Protein AF-A0A851PSG3-F1 (afdb_monomer)

Sequence (156 aa):
GQIELYTHLPVMKQLVEQLQQWEFRVCGVFLVDSQFMVESFKFISGILAALSAMISLEIPQINIMTKMDLLSKKAKKEIEKYLDPDMYSMIEDSTNILKSKMFKKLTKSICGVIDDYGMVRFLPFDRSDEESINIVLQHIDFTIQYGEDLEFKEPK

Mean predicted aligned error: 8.68 Å

Radius of gyration: 18.18 Å; Cα contacts (8 Å, |Δi|>4): 149; chains: 1; bounding box: 36×44×59 Å

Secondary structure (DSSP, 8-state):
-TTHHHHT-THHHHHHHHHHHTT----EEEEEEGGGGGSHHHHHHHHHHHHHHHHHHTS-EEEEEE-GGGS-HHHHHHHHHHHSTTHHHHHHHHHTT---TTTHHHHHHHHHHHHHTTT--EEE--TT-HHHHHHHHHHHHHHTTTTGGGS-PPP-

InterPro domains:
  IPR004130 GPN-loop GTPase [PF03029] (1-146)
  IPR004130 GPN-loop GTPase [PTHR21231] (1-154)
  IPR027417 P-loop containing nucleoside triphosphate hydrolase [G3DSA:3.40.50.300] (1-155)
  IPR027417 P-loop containing nucleoside triphosphate hydrolase [SSF52540] (1-145)

Solvent-accessible surface area (backbone atoms only — not comparable to full-atom values): 9112 Å² total; per-residue (Å²): 110,83,66,49,57,61,74,74,40,66,62,52,38,53,50,51,54,52,41,44,73,70,71,45,84,69,68,47,76,48,78,41,60,39,84,61,39,51,46,71,71,44,32,53,50,50,48,54,51,52,50,52,45,36,67,61,54,74,46,53,65,47,35,34,26,33,59,48,75,78,49,52,74,68,48,48,56,50,38,51,53,65,69,41,94,63,27,66,64,54,50,56,59,58,47,65,67,56,79,50,84,85,48,53,68,57,54,52,52,50,50,52,53,49,57,77,49,66,78,80,58,67,44,74,30,28,95,89,36,70,65,38,50,50,54,53,49,52,51,48,35,61,69,59,53,63,64,65,87,70,56,82,76,79,82,131

Structure (mmCIF, N/CA/C/O backbone):
data_AF-A0A851PSG3-F1
#
_entry.id   AF-A0A851PSG3-F1
#
loop_
_atom_site.group_PDB
_atom_site.id
_atom_site.type_symbol
_atom_site.label_atom_id
_atom_site.label_alt_id
_atom_site.label_comp_id
_atom_site.label_asym_id
_atom_site.label_entity_id
_atom_site.label_seq_id
_atom_site.pdbx_PDB_ins_code
_atom_site.Cartn_x
_atom_site.Cartn_y
_atom_site.Cartn_z
_atom_site.occupancy
_atom_site.B_iso_or_equiv
_atom_site.auth_seq_id
_atom_site.auth_comp_id
_atom_site.auth_asym_id
_atom_site.auth_atom_id
_atom_site.pdbx_PDB_model_num
ATOM 1 N N . GLY A 1 1 ? -16.627 4.289 -9.266 1.00 46.22 1 GLY A N 1
ATOM 2 C CA . GLY A 1 1 ? -15.641 3.190 -9.234 1.00 46.22 1 GLY A CA 1
ATOM 3 C C . GLY A 1 1 ? -15.459 2.673 -7.819 1.00 46.22 1 GLY A C 1
ATOM 4 O O . GLY A 1 1 ? -15.776 3.386 -6.883 1.00 46.22 1 GLY A O 1
ATOM 5 N N . GLN A 1 2 ? -14.977 1.437 -7.646 1.00 57.81 2 GLN A N 1
ATOM 6 C CA . GLN A 1 2 ? -14.912 0.761 -6.334 1.00 57.81 2 GLN A CA 1
ATOM 7 C C . GLN A 1 2 ? -14.216 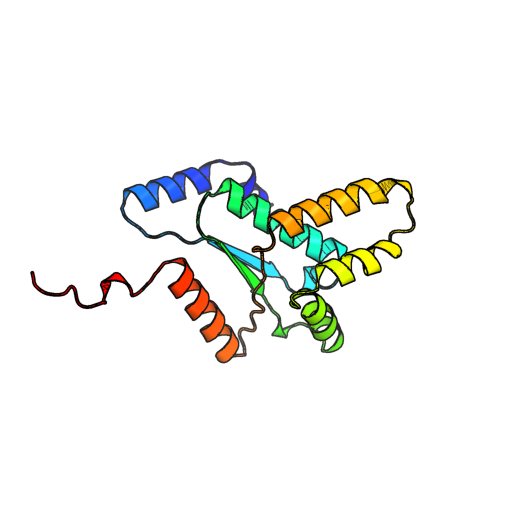1.587 -5.232 1.00 57.81 2 GLN A C 1
ATOM 9 O O . GLN A 1 2 ? -14.629 1.499 -4.088 1.00 57.81 2 GLN A O 1
ATOM 14 N N . ILE A 1 3 ? -13.255 2.454 -5.570 1.00 60.62 3 ILE A N 1
ATOM 15 C CA . ILE A 1 3 ? -12.619 3.412 -4.646 1.00 60.62 3 ILE A CA 1
ATOM 16 C C . ILE A 1 3 ? -13.609 4.390 -3.976 1.00 60.62 3 ILE A C 1
ATOM 18 O O . ILE A 1 3 ? -13.471 4.672 -2.791 1.00 60.62 3 ILE A O 1
ATOM 22 N N . GLU A 1 4 ? -14.643 4.854 -4.684 1.00 56.84 4 GLU A N 1
ATOM 23 C CA . GLU A 1 4 ? -15.598 5.863 -4.181 1.00 56.84 4 GLU A CA 1
ATOM 24 C C . GLU A 1 4 ? -16.445 5.361 -3.001 1.00 56.84 4 GLU A C 1
ATOM 26 O O . GLU A 1 4 ? -16.898 6.161 -2.182 1.00 56.84 4 GLU A O 1
ATOM 31 N N . LEU A 1 5 ? -16.627 4.039 -2.887 1.00 55.19 5 LEU A N 1
ATOM 32 C CA . LEU A 1 5 ? -17.337 3.396 -1.775 1.00 55.19 5 LEU A CA 1
ATOM 33 C C . LEU A 1 5 ? -16.584 3.506 -0.440 1.00 55.19 5 LEU A C 1
ATOM 35 O O . LEU A 1 5 ? -17.225 3.442 0.605 1.00 55.19 5 LEU A O 1
ATOM 39 N N . TYR A 1 6 ? -15.261 3.697 -0.474 1.00 56.91 6 TYR A N 1
ATOM 40 C CA . TYR A 1 6 ? -14.407 3.795 0.716 1.00 56.91 6 TYR A CA 1
ATOM 41 C C . TYR A 1 6 ? -13.910 5.224 0.978 1.00 56.91 6 TYR A C 1
ATOM 43 O O . TYR A 1 6 ? -13.441 5.500 2.075 1.00 56.91 6 TYR A O 1
ATOM 51 N N . THR A 1 7 ? -13.992 6.127 -0.010 1.00 58.47 7 THR A N 1
ATOM 52 C CA . THR A 1 7 ? -13.463 7.499 0.103 1.00 58.47 7 THR A CA 1
ATOM 53 C C . THR A 1 7 ? -14.527 8.577 0.302 1.00 58.47 7 THR A C 1
ATOM 55 O O . THR A 1 7 ? -14.223 9.612 0.887 1.00 58.47 7 THR A O 1
ATOM 58 N N . HIS A 1 8 ? -15.762 8.376 -0.176 1.00 61.88 8 HIS A N 1
ATOM 59 C CA . HIS A 1 8 ? -16.805 9.415 -0.127 1.00 61.88 8 HIS A CA 1
ATOM 60 C C . HIS A 1 8 ? -18.054 9.026 0.661 1.00 61.88 8 HIS A C 1
ATOM 62 O O . HIS A 1 8 ? -18.813 9.907 1.065 1.00 61.88 8 HIS A O 1
ATOM 68 N N . LEU A 1 9 ? -18.279 7.733 0.896 1.00 71.12 9 LEU A N 1
ATOM 69 C CA . LEU A 1 9 ? -19.413 7.255 1.678 1.00 71.12 9 LEU A CA 1
ATOM 70 C C . LEU A 1 9 ? -18.934 6.821 3.070 1.00 71.12 9 LEU A C 1
ATOM 72 O O . LEU A 1 9 ? -18.060 5.961 3.165 1.00 71.12 9 LEU A O 1
ATOM 76 N N . PRO A 1 10 ? -19.532 7.334 4.163 1.00 74.75 10 PRO A N 1
ATOM 77 C CA . PRO A 1 10 ? -19.116 6.992 5.525 1.00 74.75 10 PRO A CA 1
ATOM 78 C C . PRO A 1 10 ? -19.462 5.548 5.921 1.00 74.75 10 PRO A C 1
ATOM 80 O O . PRO A 1 10 ? -19.177 5.139 7.039 1.00 74.75 10 PRO A O 1
ATOM 83 N N . VAL A 1 11 ? -20.061 4.765 5.018 1.00 83.69 11 VAL A N 1
ATOM 84 C CA . VAL A 1 11 ? -20.536 3.396 5.260 1.00 83.69 11 VAL A CA 1
ATOM 85 C C . VAL A 1 11 ? -19.421 2.499 5.790 1.00 83.69 11 VAL A C 1
ATOM 87 O O . VAL A 1 11 ? -19.639 1.739 6.726 1.00 83.69 11 VAL A O 1
ATOM 90 N N . MET A 1 12 ? -18.219 2.599 5.224 1.00 83.31 12 MET A N 1
ATOM 91 C CA . MET A 1 12 ? -17.103 1.742 5.626 1.00 83.31 12 MET A CA 1
ATOM 92 C C . MET A 1 12 ? -16.548 2.141 6.991 1.00 83.31 12 MET A C 1
ATOM 94 O O . MET A 1 12 ? -16.262 1.263 7.797 1.00 83.31 12 MET A O 1
ATOM 98 N N . LYS A 1 13 ? -16.494 3.446 7.290 1.00 85.44 13 LYS 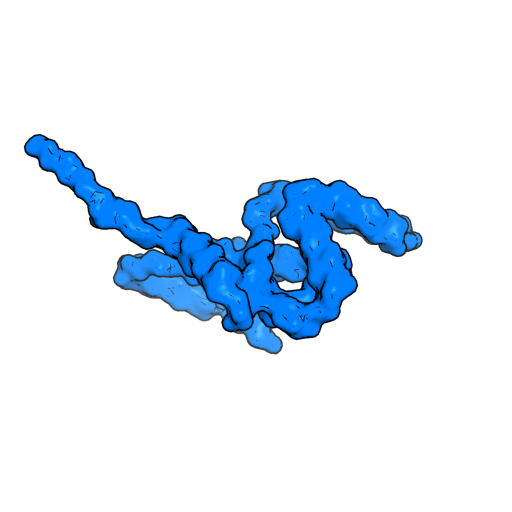A N 1
ATOM 99 C CA . LYS A 1 13 ? -16.152 3.936 8.631 1.00 85.44 13 LYS A CA 1
ATOM 100 C C . LYS A 1 13 ? -17.180 3.461 9.663 1.00 85.44 13 LYS A C 1
ATOM 102 O O . LYS A 1 13 ? -16.803 2.873 10.664 1.00 85.44 13 LYS A O 1
ATOM 107 N N . GLN A 1 14 ? -18.474 3.609 9.372 1.00 88.38 14 GLN A N 1
ATOM 108 C CA . GLN A 1 14 ? -19.555 3.141 10.248 1.00 88.38 14 GLN A CA 1
ATOM 109 C C . GLN A 1 14 ? -19.516 1.626 10.473 1.00 88.38 14 GLN A C 1
ATOM 111 O O . GLN A 1 14 ? -19.740 1.161 11.586 1.00 88.38 14 GLN A O 1
ATOM 116 N N . LEU A 1 15 ? -19.224 0.843 9.431 1.00 88.81 15 LEU A N 1
ATOM 117 C CA . LEU A 1 15 ? -19.070 -0.605 9.550 1.00 88.81 15 LEU A CA 1
ATOM 118 C C . LEU A 1 15 ? -17.897 -0.965 10.468 1.00 88.81 15 LEU A C 1
ATOM 120 O O . LEU A 1 15 ? -18.043 -1.818 11.337 1.00 88.81 15 LEU A O 1
ATOM 124 N N . VAL A 1 16 ? -16.751 -0.309 10.285 1.00 88.75 16 VAL A N 1
ATOM 125 C CA . VAL A 1 16 ? -15.565 -0.502 11.126 1.00 88.75 16 VAL A CA 1
ATOM 126 C C . VAL A 1 16 ? -15.861 -0.130 12.580 1.00 88.75 16 VAL A C 1
ATOM 128 O O . VAL A 1 16 ? -15.567 -0.924 13.469 1.00 88.75 16 VAL A O 1
ATOM 131 N N . GLU A 1 17 ? -16.519 1.005 12.822 1.00 89.94 17 GLU A N 1
ATOM 132 C CA . GLU A 1 17 ? -16.950 1.431 14.160 1.00 89.94 17 GLU A CA 1
ATOM 133 C C . GLU A 1 17 ? -17.896 0.406 14.806 1.00 89.94 17 GLU A C 1
ATOM 135 O O . GLU A 1 17 ? -17.755 0.095 15.986 1.00 89.94 17 GLU A O 1
ATOM 140 N N . GLN A 1 18 ? -18.841 -0.162 14.047 1.00 92.69 18 GLN A N 1
ATOM 141 C CA . GLN A 1 18 ? -19.731 -1.218 14.545 1.00 92.69 18 GLN A CA 1
ATOM 142 C C . GLN A 1 18 ? -18.972 -2.504 14.891 1.00 92.69 18 GLN A C 1
ATOM 144 O O . GLN A 1 18 ? -19.216 -3.094 15.940 1.00 92.69 18 GLN A O 1
ATOM 149 N N . LEU A 1 19 ? -18.021 -2.927 14.054 1.00 91.00 19 LEU A N 1
ATOM 150 C CA . LEU A 1 19 ? -17.182 -4.092 14.347 1.00 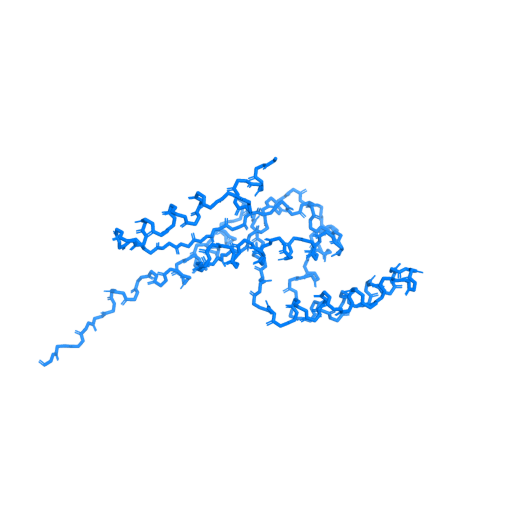91.00 19 LEU A CA 1
ATOM 151 C C . LEU A 1 19 ? -16.337 -3.869 15.609 1.00 91.00 19 LEU A C 1
ATOM 153 O O . LEU A 1 19 ? -16.251 -4.756 16.453 1.00 91.00 19 LEU A O 1
ATOM 157 N N . GLN A 1 20 ? -15.774 -2.674 15.783 1.00 89.31 20 GLN A N 1
ATOM 158 C CA . GLN A 1 20 ? -15.043 -2.313 16.999 1.00 89.31 20 GLN A CA 1
ATOM 159 C C . GLN A 1 20 ? -15.952 -2.292 18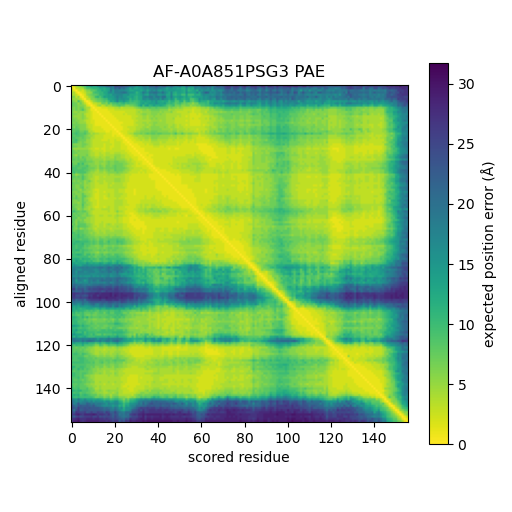.239 1.00 89.31 20 GLN A C 1
ATOM 161 O O . GLN A 1 20 ? -15.532 -2.737 19.304 1.00 89.31 20 GLN A O 1
ATOM 166 N N . GLN A 1 21 ? -17.209 -1.843 18.114 1.00 92.94 21 GLN A N 1
ATOM 167 C CA . GLN A 1 21 ? -18.204 -1.913 19.198 1.00 92.94 21 GLN A CA 1
ATOM 168 C C . GLN A 1 21 ? -18.552 -3.351 19.601 1.00 92.94 21 GLN A C 1
ATOM 170 O O . GLN A 1 21 ? -18.920 -3.589 20.748 1.00 92.94 21 GLN A O 1
ATOM 175 N N . TRP A 1 22 ? -18.430 -4.308 18.681 1.00 93.31 22 TRP A N 1
ATOM 176 C CA . TRP A 1 22 ? -18.575 -5.741 18.959 1.00 93.31 22 TRP A CA 1
ATOM 177 C C . TRP A 1 22 ? -17.265 -6.399 19.419 1.00 93.31 22 TRP A C 1
ATOM 179 O O . TRP A 1 22 ? -17.155 -7.622 19.394 1.00 93.31 22 TRP A O 1
ATOM 189 N N . GLU A 1 23 ? -16.280 -5.595 19.829 1.00 88.19 23 GLU A N 1
ATOM 190 C CA . GLU A 1 23 ? -14.975 -6.027 20.342 1.00 88.19 23 GLU A CA 1
ATOM 191 C C . GLU A 1 23 ? -14.101 -6.771 19.314 1.00 88.19 23 GLU A C 1
ATOM 193 O O . GLU A 1 23 ? -13.163 -7.485 19.676 1.00 88.19 23 GLU A O 1
ATOM 198 N N . PHE A 1 24 ? -14.342 -6.579 18.009 1.00 88.31 24 PHE A N 1
ATOM 199 C CA . PHE A 1 24 ? -13.428 -7.075 16.980 1.00 88.31 24 PHE A CA 1
ATOM 200 C C . PHE A 1 24 ? -12.196 -6.171 16.848 1.00 88.31 24 PHE A C 1
ATOM 202 O O . PHE A 1 24 ? -12.301 -4.950 16.719 1.00 88.31 24 PHE A O 1
ATOM 209 N N . ARG A 1 25 ? -11.012 -6.790 16.771 1.00 84.62 25 ARG A N 1
ATOM 210 C CA . ARG A 1 25 ? -9.788 -6.129 16.297 1.00 84.62 25 ARG A CA 1
ATOM 211 C C . ARG A 1 25 ? -9.828 -6.043 14.774 1.00 84.62 25 ARG A C 1
ATOM 213 O O . ARG A 1 25 ? -9.815 -7.068 14.096 1.00 84.62 25 ARG A O 1
ATOM 220 N N . VAL A 1 26 ? -9.898 -4.827 14.241 1.00 88.06 26 VAL A N 1
ATOM 221 C CA . VAL A 1 26 ? -10.039 -4.577 12.800 1.00 88.06 26 VAL A CA 1
ATOM 222 C C . VAL A 1 26 ? -8.735 -4.025 12.231 1.00 88.06 26 VAL A C 1
ATOM 224 O O . VAL A 1 26 ? -8.171 -3.079 12.774 1.00 88.06 26 VAL A O 1
ATOM 227 N N . CYS A 1 27 ? -8.292 -4.588 11.107 1.00 88.69 27 CYS A N 1
ATOM 228 C CA . CYS A 1 27 ? -7.195 -4.068 10.292 1.00 88.69 27 CYS A CA 1
ATOM 229 C C . CYS A 1 27 ? -7.652 -3.948 8.837 1.00 88.69 27 CYS A C 1
ATOM 231 O O . CYS A 1 27 ? -8.290 -4.851 8.294 1.00 88.69 27 CYS A O 1
ATOM 233 N N . GLY A 1 28 ? -7.311 -2.832 8.199 1.00 89.88 28 GLY A N 1
ATOM 234 C CA . GLY A 1 28 ? -7.522 -2.614 6.775 1.00 89.88 28 GLY A CA 1
ATOM 235 C C . GLY A 1 28 ? -6.400 -3.235 5.948 1.00 89.88 28 GLY A C 1
ATOM 236 O O . GLY A 1 28 ? -5.228 -3.132 6.298 1.00 89.88 28 GLY A O 1
ATOM 237 N N . VAL A 1 29 ? -6.737 -3.849 4.816 1.00 91.12 29 VAL A N 1
ATOM 238 C CA . VAL A 1 29 ? -5.744 -4.308 3.836 1.00 91.12 29 VAL A CA 1
ATOM 239 C C . VAL A 1 29 ? -5.984 -3.571 2.526 1.00 91.12 29 VAL A C 1
ATOM 241 O O . VAL A 1 29 ? -6.991 -3.784 1.850 1.00 91.12 29 VAL A O 1
ATOM 244 N N . PHE A 1 30 ? -5.065 -2.678 2.172 1.00 91.44 30 PHE A N 1
ATOM 245 C CA . PHE A 1 30 ? -5.147 -1.853 0.975 1.00 91.44 30 PHE A CA 1
ATOM 246 C C . PHE A 1 30 ? -4.379 -2.505 -0.173 1.00 91.44 30 PHE A C 1
ATOM 248 O O . PHE A 1 30 ? -3.149 -2.537 -0.178 1.00 91.44 30 PHE A O 1
ATOM 255 N N . LEU A 1 31 ? -5.111 -3.040 -1.149 1.00 92.00 31 LEU A N 1
ATOM 256 C CA . LEU A 1 31 ? -4.541 -3.767 -2.279 1.00 92.00 31 LEU A CA 1
ATOM 257 C C . LEU A 1 31 ? -4.385 -2.858 -3.498 1.00 92.00 31 LEU A C 1
ATOM 259 O O . LEU A 1 31 ? -5.346 -2.236 -3.949 1.00 92.00 31 LEU A O 1
ATOM 263 N N . VAL A 1 32 ? -3.191 -2.851 -4.085 1.00 91.44 32 VAL A N 1
ATOM 264 C CA . VAL A 1 32 ? -2.903 -2.172 -5.355 1.00 91.44 32 VAL A CA 1
ATOM 265 C C . VAL A 1 32 ? -2.288 -3.159 -6.337 1.00 91.44 32 VAL A C 1
ATOM 267 O O . VAL A 1 32 ? -1.533 -4.047 -5.953 1.00 91.44 32 VAL A O 1
ATOM 270 N N . ASP A 1 33 ? -2.618 -3.035 -7.620 1.00 92.56 33 ASP A N 1
ATOM 271 C CA . ASP A 1 33 ? -1.994 -3.828 -8.681 1.00 92.56 33 ASP A CA 1
ATOM 272 C C . ASP A 1 33 ? -0.573 -3.318 -8.964 1.00 92.56 33 ASP A C 1
ATOM 274 O O . ASP A 1 33 ? -0.374 -2.135 -9.255 1.00 92.56 33 ASP A O 1
ATOM 278 N N . SER A 1 34 ? 0.418 -4.206 -8.907 1.00 92.00 34 SER A N 1
ATOM 279 C CA . SER A 1 34 ? 1.823 -3.853 -9.119 1.00 92.00 34 SER A CA 1
ATOM 280 C C . SER A 1 34 ? 2.108 -3.229 -10.489 1.00 92.00 34 SER A C 1
ATOM 282 O O . SER A 1 34 ? 2.969 -2.356 -10.601 1.00 92.00 34 SER A O 1
ATOM 284 N N . GLN A 1 35 ? 1.343 -3.576 -11.531 1.00 91.25 35 GLN A N 1
ATOM 285 C CA . GLN A 1 35 ? 1.508 -2.987 -12.865 1.00 91.25 35 GLN A CA 1
ATOM 286 C C . GLN A 1 35 ? 1.192 -1.489 -12.890 1.00 91.25 35 GLN A C 1
ATOM 288 O O . GLN A 1 35 ? 1.743 -0.750 -13.709 1.00 91.25 35 GLN A O 1
ATOM 293 N N . PHE A 1 36 ? 0.328 -1.021 -11.986 1.00 88.69 36 PHE A N 1
ATOM 294 C CA . PHE A 1 36 ? 0.023 0.398 -11.856 1.00 88.69 36 PHE A CA 1
ATOM 295 C C . PHE A 1 36 ? 1.192 1.175 -11.238 1.00 88.69 36 PHE A C 1
ATOM 297 O O . PHE A 1 36 ? 1.390 2.339 -11.562 1.00 88.69 36 PHE A O 1
ATOM 304 N N . MET A 1 37 ? 2.001 0.527 -10.403 1.00 87.81 37 MET A N 1
ATOM 305 C CA . MET A 1 37 ? 2.987 1.169 -9.531 1.00 87.81 37 MET A CA 1
ATOM 306 C C . MET A 1 37 ? 4.390 1.293 -10.147 1.00 87.81 37 MET A C 1
ATOM 308 O O . MET A 1 37 ? 5.307 1.776 -9.493 1.00 87.81 37 MET A O 1
ATOM 312 N N . VAL A 1 38 ? 4.580 0.884 -11.406 1.00 86.75 38 VAL A N 1
ATOM 313 C CA . VAL A 1 38 ? 5.900 0.881 -12.070 1.00 86.75 38 VAL A CA 1
ATOM 314 C C . VAL A 1 38 ? 6.442 2.302 -12.294 1.00 86.75 38 VAL A C 1
ATOM 316 O O . VAL A 1 38 ? 7.644 2.547 -12.193 1.00 86.75 38 VAL A O 1
ATOM 319 N N . GLU A 1 39 ? 5.565 3.255 -12.604 1.00 83.94 39 GLU A N 1
ATOM 320 C CA . GLU A 1 39 ? 5.946 4.642 -12.886 1.00 83.94 39 GLU A CA 1
ATOM 321 C C . GLU A 1 39 ? 5.892 5.499 -11.617 1.00 83.94 39 GLU A C 1
ATOM 323 O O . GLU A 1 39 ? 4.912 5.448 -10.876 1.00 83.94 39 GLU A O 1
ATOM 328 N N . SER A 1 40 ? 6.892 6.359 -11.396 1.00 79.56 40 SER A N 1
ATOM 329 C CA . SER A 1 40 ? 7.071 7.060 -10.113 1.00 79.56 40 SER A CA 1
ATOM 330 C C . SER A 1 40 ? 5.874 7.930 -9.720 1.00 79.56 40 SER A C 1
ATOM 332 O O . SER A 1 40 ? 5.487 7.974 -8.559 1.00 79.56 40 SER A O 1
ATOM 334 N N . PHE A 1 41 ? 5.220 8.591 -10.679 1.00 79.88 41 PHE A N 1
ATOM 335 C CA . PHE A 1 41 ? 4.034 9.411 -10.397 1.00 79.88 41 PHE A CA 1
ATOM 336 C C . PHE A 1 41 ? 2.795 8.573 -10.048 1.00 79.88 41 PHE A C 1
ATOM 338 O O . PHE A 1 41 ? 1.956 9.008 -9.254 1.00 79.88 41 PHE A O 1
ATOM 345 N N . LYS A 1 42 ? 2.674 7.368 -10.619 1.00 86.00 42 LYS A N 1
ATOM 346 C CA . LYS A 1 42 ? 1.605 6.428 -10.265 1.00 86.00 42 LYS A CA 1
ATOM 347 C C . LYS A 1 42 ? 1.868 5.814 -8.900 1.00 86.00 42 LYS A C 1
ATOM 349 O O . LYS A 1 42 ? 0.937 5.703 -8.113 1.00 86.00 42 LYS A O 1
ATOM 354 N N . PHE A 1 43 ? 3.132 5.518 -8.602 1.00 85.56 43 PHE A N 1
ATOM 355 C CA . PHE A 1 43 ? 3.565 5.077 -7.285 1.00 85.56 43 PHE A CA 1
ATOM 356 C C . PHE A 1 43 ? 3.214 6.110 -6.199 1.00 85.56 43 PHE A C 1
ATOM 358 O O . PHE A 1 43 ? 2.514 5.785 -5.242 1.00 85.56 43 PHE A O 1
ATOM 365 N N . ILE A 1 44 ? 3.578 7.382 -6.406 1.00 82.94 44 ILE A N 1
ATOM 366 C CA . ILE A 1 44 ? 3.199 8.502 -5.524 1.00 82.94 44 ILE A CA 1
ATOM 367 C C . ILE A 1 44 ? 1.677 8.596 -5.363 1.00 82.94 44 ILE A C 1
ATOM 369 O O . ILE A 1 44 ? 1.175 8.732 -4.250 1.00 82.94 44 ILE A O 1
ATOM 373 N N . SER A 1 45 ? 0.928 8.492 -6.465 1.00 85.38 45 SER A N 1
ATOM 374 C CA . SER A 1 45 ? -0.540 8.514 -6.414 1.00 85.38 45 SER A CA 1
ATOM 375 C C . SER A 1 45 ? -1.102 7.344 -5.602 1.00 85.38 45 SER A C 1
ATOM 377 O O . SER A 1 45 ? -2.069 7.522 -4.866 1.00 85.38 45 SER A O 1
ATOM 379 N N . GLY A 1 46 ? -0.485 6.163 -5.700 1.00 88.00 46 GLY A N 1
ATOM 380 C CA . GLY A 1 46 ? -0.830 4.989 -4.905 1.00 88.00 46 GLY A CA 1
ATOM 381 C C . GLY A 1 46 ? -0.599 5.203 -3.410 1.00 88.00 46 GLY A C 1
ATOM 382 O O . GLY A 1 46 ? -1.474 4.860 -2.619 1.00 88.00 46 GLY A O 1
ATOM 383 N N . ILE A 1 47 ? 0.518 5.831 -3.021 1.00 86.44 47 ILE A N 1
ATOM 384 C CA . ILE A 1 47 ? 0.771 6.184 -1.615 1.00 86.44 47 ILE A CA 1
ATOM 385 C C . ILE A 1 47 ? -0.265 7.182 -1.102 1.00 86.44 47 ILE A C 1
ATOM 387 O O . ILE A 1 47 ? -0.838 6.971 -0.039 1.00 86.44 47 ILE A O 1
ATOM 391 N N . LEU A 1 48 ? -0.555 8.241 -1.861 1.00 86.25 48 LEU A N 1
ATOM 392 C CA . LEU A 1 48 ? -1.554 9.235 -1.458 1.00 86.25 48 LEU A CA 1
ATOM 393 C C . LEU A 1 48 ? -2.952 8.618 -1.311 1.00 86.25 48 LEU A C 1
ATOM 395 O O . LEU A 1 48 ? -3.683 8.967 -0.385 1.00 86.25 48 LEU A O 1
ATOM 399 N N . ALA A 1 49 ? -3.318 7.680 -2.188 1.00 88.00 49 ALA A N 1
ATOM 400 C CA . ALA A 1 49 ? -4.579 6.952 -2.088 1.00 88.00 49 ALA A CA 1
ATOM 401 C C . ALA A 1 49 ? -4.625 6.048 -0.845 1.00 88.00 49 ALA A C 1
ATOM 403 O O . ALA A 1 49 ? -5.616 6.063 -0.115 1.00 88.00 49 ALA A O 1
ATOM 404 N N . ALA A 1 50 ? -3.546 5.308 -0.577 1.00 88.75 50 ALA A N 1
ATOM 405 C CA . ALA A 1 50 ? -3.422 4.469 0.611 1.00 88.75 50 ALA A CA 1
ATOM 406 C C . ALA A 1 50 ? -3.500 5.299 1.900 1.00 88.75 50 ALA A C 1
ATOM 408 O O . ALA A 1 50 ? -4.232 4.942 2.823 1.00 88.75 50 ALA A O 1
ATOM 409 N N . LEU A 1 51 ? -2.804 6.437 1.931 1.00 87.00 51 LEU A N 1
ATOM 410 C CA . LEU A 1 51 ? -2.820 7.374 3.046 1.00 87.00 51 LEU A CA 1
ATOM 411 C C . LEU A 1 51 ? -4.219 7.959 3.271 1.00 87.00 51 LEU A C 1
ATOM 413 O O . LEU A 1 51 ? -4.697 8.013 4.400 1.00 87.00 51 LEU A O 1
ATOM 417 N N . SER A 1 52 ? -4.908 8.351 2.197 1.00 86.88 52 SER A N 1
ATOM 418 C CA . SER A 1 52 ? -6.286 8.840 2.286 1.00 86.88 52 SER A CA 1
ATOM 419 C C . SER A 1 52 ? -7.231 7.790 2.873 1.00 86.88 52 SER A C 1
ATOM 421 O O . SER A 1 52 ? -8.111 8.150 3.652 1.00 86.88 52 SER A O 1
ATOM 423 N N . ALA A 1 53 ? -7.069 6.512 2.514 1.00 86.31 53 ALA A N 1
ATOM 424 C CA . ALA A 1 53 ? -7.877 5.427 3.068 1.00 86.31 53 ALA A CA 1
ATOM 425 C C . ALA A 1 53 ? -7.589 5.213 4.562 1.00 86.31 53 ALA A C 1
ATOM 427 O O . ALA A 1 53 ? -8.525 5.111 5.352 1.00 86.31 53 ALA A O 1
ATOM 428 N N . MET A 1 54 ? -6.312 5.250 4.951 1.00 85.88 54 MET A N 1
ATOM 429 C CA . MET A 1 54 ? -5.881 5.106 6.343 1.00 85.88 54 MET A CA 1
ATOM 430 C C . MET A 1 54 ? -6.470 6.214 7.227 1.00 85.88 54 MET A C 1
ATOM 432 O O . MET A 1 54 ? -7.044 5.930 8.276 1.00 85.88 54 MET A O 1
ATOM 436 N N . ILE A 1 55 ? -6.404 7.469 6.769 1.00 85.06 55 ILE A N 1
ATOM 437 C CA . ILE A 1 55 ? -6.990 8.618 7.476 1.00 85.06 55 ILE A CA 1
ATOM 438 C C . ILE A 1 55 ? -8.518 8.511 7.527 1.00 85.06 55 ILE A C 1
ATOM 440 O O . ILE A 1 55 ? -9.119 8.839 8.542 1.00 85.06 55 ILE A O 1
ATOM 444 N N . SER A 1 56 ? -9.162 8.060 6.448 1.00 85.25 56 SER A N 1
ATOM 445 C CA . SER A 1 56 ? -10.625 7.988 6.392 1.00 85.25 56 SER A CA 1
ATOM 446 C C . SER A 1 56 ? -11.213 6.887 7.277 1.00 85.25 56 SER A C 1
ATOM 448 O O . SER A 1 56 ? -12.338 7.043 7.753 1.00 85.25 56 SER A O 1
ATOM 450 N N . LEU A 1 57 ? -10.512 5.761 7.430 1.00 85.12 57 LEU A N 1
ATOM 451 C CA . LEU A 1 57 ? -10.998 4.603 8.184 1.00 85.12 57 LEU A CA 1
ATOM 452 C C . LEU A 1 57 ? -10.541 4.604 9.647 1.00 85.12 57 LEU A C 1
ATOM 454 O O . LEU A 1 57 ? -11.158 3.911 10.445 1.00 85.12 57 LEU A O 1
ATOM 458 N N . GLU A 1 58 ? -9.505 5.375 9.997 1.00 86.56 58 GLU A N 1
ATOM 459 C CA . GLU A 1 58 ? -8.981 5.513 11.369 1.00 86.56 58 GLU A CA 1
ATOM 460 C C . GLU A 1 58 ? -8.623 4.166 12.028 1.00 86.56 58 GLU A C 1
ATOM 462 O O . GLU A 1 58 ? -8.766 3.979 13.236 1.00 86.56 58 GLU A O 1
ATOM 467 N N . ILE A 1 59 ? -8.127 3.219 11.227 1.00 86.50 59 ILE A N 1
ATOM 468 C CA . ILE A 1 59 ? -7.685 1.896 11.683 1.00 86.50 59 ILE A CA 1
ATOM 469 C C . ILE A 1 59 ? -6.262 1.587 11.228 1.00 86.50 59 ILE A C 1
ATOM 471 O O . ILE A 1 59 ? -5.798 2.152 10.232 1.00 86.50 59 ILE A O 1
ATOM 475 N N . PRO A 1 60 ? -5.584 0.641 11.902 1.00 87.69 60 PRO A N 1
ATOM 476 C CA . PRO A 1 60 ? -4.361 0.057 11.380 1.00 87.69 60 PRO A CA 1
ATOM 477 C C . PRO A 1 60 ? -4.591 -0.481 9.963 1.00 87.69 60 PRO A C 1
ATOM 479 O O . PRO A 1 60 ? -5.585 -1.165 9.703 1.00 87.69 60 PRO A O 1
ATOM 482 N N . GLN A 1 61 ? -3.692 -0.149 9.038 1.00 89.38 61 GLN A N 1
ATOM 483 C CA . GLN A 1 61 ? -3.803 -0.529 7.633 1.00 89.38 61 GLN A CA 1
ATOM 484 C C . GLN A 1 61 ? -2.465 -1.039 7.103 1.00 89.38 61 GLN A C 1
ATOM 486 O O . GLN A 1 61 ? -1.430 -0.402 7.290 1.00 89.38 61 GLN A O 1
ATOM 491 N N . ILE A 1 62 ? -2.511 -2.145 6.364 1.00 91.50 62 ILE A N 1
ATOM 492 C CA . ILE A 1 62 ? -1.372 -2.697 5.628 1.00 91.50 62 ILE A CA 1
ATOM 493 C C . ILE A 1 62 ? -1.592 -2.445 4.146 1.00 91.50 62 ILE A C 1
ATOM 495 O O . ILE A 1 62 ? -2.668 -2.728 3.619 1.00 91.50 62 ILE A O 1
ATOM 499 N N . ASN A 1 63 ? -0.569 -1.948 3.454 1.00 91.56 63 ASN A N 1
ATOM 500 C CA . ASN A 1 63 ? -0.639 -1.725 2.014 1.00 91.56 63 ASN A CA 1
ATOM 501 C C . ASN A 1 63 ? 0.111 -2.836 1.293 1.00 91.56 63 ASN A C 1
ATOM 503 O O . ASN A 1 63 ? 1.262 -3.126 1.611 1.00 91.56 63 ASN A O 1
ATOM 507 N N . ILE A 1 64 ? -0.534 -3.454 0.311 1.00 93.06 64 ILE A N 1
ATOM 508 C CA . ILE A 1 64 ? 0.001 -4.603 -0.409 1.00 93.06 64 ILE A CA 1
ATOM 509 C C . ILE A 1 64 ? -0.028 -4.320 -1.901 1.00 93.06 64 ILE A C 1
ATOM 511 O O . ILE A 1 64 ? -1.045 -3.926 -2.475 1.00 93.06 64 ILE A O 1
ATOM 515 N N . MET A 1 65 ? 1.106 -4.573 -2.537 1.00 93.00 65 MET A N 1
ATOM 516 C CA . MET A 1 65 ? 1.251 -4.543 -3.975 1.00 93.00 65 MET A CA 1
ATOM 517 C C . MET A 1 65 ? 1.092 -5.958 -4.531 1.00 93.00 65 MET A C 1
ATOM 519 O O . MET A 1 65 ? 1.965 -6.806 -4.400 1.00 93.00 65 MET A O 1
ATOM 523 N N . THR A 1 66 ? -0.058 -6.216 -5.135 1.00 93.81 66 THR A N 1
ATOM 524 C CA . THR A 1 66 ? -0.471 -7.533 -5.622 1.00 93.81 66 THR A CA 1
ATOM 525 C C . THR A 1 66 ? 0.046 -7.835 -7.026 1.00 93.81 66 THR A C 1
ATOM 527 O O . THR A 1 66 ? 0.406 -6.937 -7.792 1.00 93.81 66 THR A O 1
ATOM 530 N N . LYS A 1 67 ? -0.007 -9.120 -7.394 1.00 93.00 67 LYS A N 1
ATOM 531 C CA . LYS A 1 67 ? 0.316 -9.628 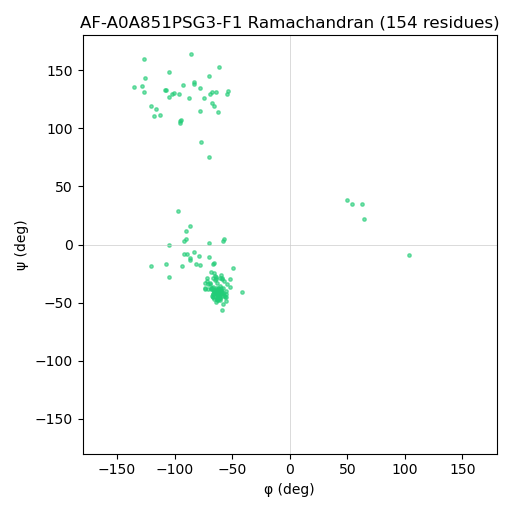-8.735 1.00 93.00 67 LYS A CA 1
ATOM 532 C C . LYS A 1 67 ? 1.768 -9.390 -9.147 1.00 93.00 67 LYS A C 1
ATOM 534 O O . LYS A 1 67 ? 2.049 -9.119 -10.316 1.00 93.00 67 LYS A O 1
ATOM 539 N N . MET A 1 68 ? 2.695 -9.455 -8.192 1.00 92.38 68 MET A N 1
ATOM 540 C CA . MET A 1 68 ? 4.119 -9.304 -8.489 1.00 92.38 68 MET A CA 1
ATOM 541 C C . MET A 1 68 ? 4.612 -10.379 -9.476 1.00 92.38 68 MET A C 1
ATOM 543 O O . MET A 1 68 ? 5.527 -10.109 -10.251 1.00 92.38 68 MET A O 1
ATOM 547 N N . ASP A 1 69 ? 3.970 -11.550 -9.540 1.00 91.06 69 ASP A N 1
ATOM 548 C CA . ASP A 1 69 ? 4.226 -12.614 -10.523 1.00 91.06 69 ASP A CA 1
ATOM 549 C C . ASP A 1 69 ? 4.086 -12.150 -11.977 1.00 91.06 69 ASP A C 1
ATOM 551 O O . ASP A 1 69 ? 4.806 -12.628 -12.854 1.00 91.06 69 ASP A O 1
AT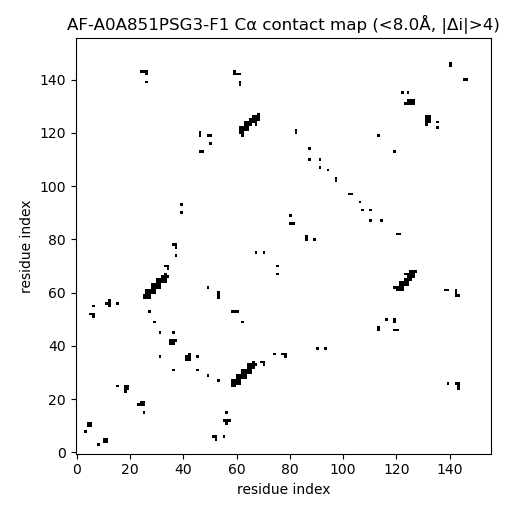OM 555 N N . LEU A 1 70 ? 3.197 -11.190 -12.246 1.00 93.31 70 LEU A N 1
ATOM 556 C CA . LEU A 1 70 ? 2.896 -10.731 -13.604 1.00 93.31 70 LEU A CA 1
ATOM 557 C C . LEU A 1 70 ? 3.891 -9.693 -14.137 1.00 93.31 70 LEU A C 1
ATOM 559 O O . LEU A 1 70 ? 3.802 -9.287 -15.300 1.00 93.31 70 LEU A O 1
ATOM 563 N N . LEU A 1 71 ? 4.825 -9.226 -13.309 1.00 91.62 71 LEU A N 1
ATOM 564 C CA . LEU A 1 71 ? 5.794 -8.218 -13.711 1.00 91.62 71 LEU A CA 1
ATOM 565 C C . LEU A 1 71 ? 6.994 -8.820 -14.435 1.00 91.62 71 LEU A C 1
ATOM 567 O O . LEU A 1 71 ? 7.609 -9.796 -14.004 1.00 91.62 71 LEU A O 1
ATOM 571 N N . SER A 1 72 ? 7.415 -8.142 -15.504 1.00 93.38 72 SER A N 1
ATOM 572 C CA . SER A 1 72 ? 8.713 -8.409 -16.125 1.00 93.38 72 SER A CA 1
ATOM 573 C C . SER A 1 72 ? 9.859 -8.149 -15.139 1.00 93.38 72 SER A C 1
ATOM 575 O O . SER A 1 72 ? 9.761 -7.273 -14.280 1.00 93.38 72 SER A O 1
ATOM 577 N N . LYS A 1 73 ? 11.000 -8.830 -15.316 1.00 90.31 73 LYS A N 1
ATOM 578 C CA . LYS A 1 73 ? 12.209 -8.609 -14.491 1.00 90.31 73 LYS A CA 1
ATOM 579 C C . LYS A 1 73 ? 12.629 -7.135 -14.430 1.00 90.31 73 LYS A C 1
ATOM 581 O O . LYS A 1 73 ? 13.069 -6.660 -13.390 1.00 90.31 73 LYS A O 1
ATOM 586 N N . LYS A 1 74 ? 12.467 -6.404 -15.539 1.00 90.12 74 LYS A N 1
ATOM 587 C CA . LYS A 1 74 ? 12.750 -4.965 -15.598 1.00 90.12 74 LYS A CA 1
ATOM 588 C C . LYS A 1 74 ? 11.793 -4.173 -14.704 1.00 90.12 74 LYS A C 1
ATOM 590 O O . LYS A 1 74 ? 12.250 -3.331 -13.950 1.00 90.12 74 LYS A O 1
ATOM 595 N N . ALA A 1 75 ? 10.492 -4.457 -14.777 1.00 88.62 75 ALA A N 1
ATOM 596 C CA . ALA A 1 75 ? 9.488 -3.776 -13.962 1.00 88.62 75 ALA A CA 1
ATOM 597 C C . ALA A 1 75 ? 9.640 -4.093 -12.466 1.00 88.62 75 ALA A C 1
ATOM 599 O O . ALA A 1 75 ? 9.555 -3.174 -11.660 1.00 88.62 75 ALA A O 1
ATOM 600 N N . LYS A 1 76 ? 9.954 -5.347 -12.102 1.00 88.94 76 LYS A N 1
ATOM 601 C CA . LYS A 1 76 ? 10.285 -5.717 -10.713 1.00 88.94 76 LYS A CA 1
ATOM 602 C C . LYS A 1 76 ? 11.430 -4.861 -10.168 1.00 88.94 76 LYS A C 1
ATOM 604 O O . LYS A 1 76 ? 11.272 -4.237 -9.129 1.00 88.94 76 LYS A O 1
ATOM 609 N N . LYS A 1 77 ? 12.517 -4.728 -10.936 1.00 87.00 77 LYS A N 1
ATOM 610 C CA . LYS A 1 77 ? 13.669 -3.897 -10.558 1.00 87.00 77 LYS A CA 1
ATOM 611 C C . LYS A 1 77 ? 13.334 -2.408 -10.426 1.00 87.00 77 LYS A C 1
ATOM 613 O O . LYS A 1 77 ? 13.944 -1.721 -9.619 1.00 87.00 77 LYS A O 1
ATOM 618 N N . GLU A 1 78 ? 12.408 -1.883 -11.228 1.00 85.12 78 GLU A N 1
ATOM 619 C CA . GLU A 1 78 ? 11.944 -0.498 -11.058 1.00 85.12 78 GLU A CA 1
ATOM 620 C C . GLU A 1 78 ? 11.134 -0.326 -9.770 1.00 85.12 78 GLU A C 1
ATOM 622 O O . GLU A 1 78 ? 11.305 0.681 -9.094 1.00 85.12 78 GLU A O 1
ATOM 627 N N . ILE A 1 79 ? 10.308 -1.310 -9.402 1.00 85.31 79 ILE A N 1
ATOM 628 C CA . ILE A 1 79 ? 9.520 -1.271 -8.164 1.00 85.31 79 ILE A CA 1
ATOM 629 C C . ILE A 1 79 ? 10.393 -1.445 -6.922 1.00 85.31 79 ILE A C 1
ATOM 631 O O . ILE A 1 79 ? 10.161 -0.759 -5.933 1.00 85.31 79 ILE A O 1
ATOM 635 N N . GLU A 1 80 ? 11.412 -2.305 -6.975 1.00 83.56 80 GLU A N 1
ATOM 636 C CA . GLU A 1 80 ? 12.369 -2.502 -5.875 1.00 83.56 80 GLU A CA 1
ATOM 637 C C . GLU A 1 80 ? 13.015 -1.183 -5.427 1.00 83.56 80 GLU A C 1
ATOM 639 O O . GLU A 1 80 ? 13.197 -0.972 -4.234 1.00 83.56 80 GLU A O 1
ATOM 644 N N . LYS A 1 81 ? 13.250 -0.244 -6.353 1.00 81.75 81 LYS A N 1
ATOM 645 C CA . LYS A 1 81 ? 13.752 1.103 -6.028 1.00 81.75 81 LYS A CA 1
ATOM 646 C C . LYS A 1 81 ? 12.820 1.902 -5.120 1.00 81.75 81 LYS A C 1
ATOM 648 O O . LYS A 1 81 ? 13.279 2.782 -4.403 1.00 81.75 81 LYS A O 1
ATOM 653 N N . TYR A 1 82 ? 11.514 1.648 -5.184 1.00 77.75 82 TYR A N 1
ATOM 654 C CA . TYR A 1 82 ? 10.536 2.314 -4.327 1.00 77.75 82 TYR A CA 1
ATOM 655 C C . TYR A 1 82 ? 10.342 1.607 -2.982 1.00 77.75 82 TYR A C 1
ATOM 657 O O . TYR A 1 82 ? 9.690 2.146 -2.095 1.00 77.75 82 TYR A O 1
ATOM 665 N N . LEU A 1 83 ? 10.868 0.391 -2.827 1.00 75.88 83 LEU A N 1
ATOM 666 C CA . LEU A 1 83 ? 10.838 -0.336 -1.558 1.00 75.88 83 LEU A CA 1
ATOM 667 C C . LEU A 1 83 ? 12.028 0.034 -0.658 1.00 75.88 83 LEU A C 1
ATOM 669 O O . LEU A 1 83 ? 12.017 -0.293 0.529 1.00 75.88 83 LEU A O 1
ATOM 673 N N . ASP A 1 84 ? 13.034 0.714 -1.212 1.00 73.00 84 ASP A N 1
ATOM 674 C CA . ASP A 1 84 ? 14.227 1.141 -0.489 1.00 73.00 84 ASP A CA 1
ATOM 675 C C . ASP A 1 84 ? 13.920 2.273 0.517 1.00 73.00 84 ASP A C 1
ATOM 677 O O . ASP A 1 84 ? 13.105 3.155 0.229 1.00 73.00 84 ASP A O 1
ATOM 681 N N . PRO A 1 85 ? 14.594 2.321 1.685 1.00 61.59 85 PRO A N 1
ATOM 682 C CA . PRO A 1 85 ? 14.398 3.376 2.684 1.00 61.59 85 PRO A CA 1
ATOM 683 C C . PRO A 1 85 ? 14.672 4.789 2.148 1.00 61.59 85 PRO A C 1
ATOM 685 O O . PRO A 1 85 ? 14.044 5.746 2.597 1.00 61.59 85 PRO A O 1
ATOM 688 N N . ASP A 1 86 ? 15.569 4.905 1.163 1.00 65.94 86 ASP A N 1
ATOM 689 C CA . ASP A 1 86 ? 15.983 6.167 0.537 1.00 65.94 86 ASP A CA 1
ATOM 690 C C . ASP A 1 86 ? 15.125 6.561 -0.680 1.00 65.94 86 ASP A C 1
ATOM 692 O O . ASP A 1 86 ? 15.474 7.493 -1.414 1.00 65.94 86 ASP A O 1
ATOM 696 N N . MET A 1 87 ? 13.987 5.888 -0.895 1.00 68.50 87 MET A N 1
ATOM 697 C CA . MET A 1 87 ? 13.042 6.122 -1.996 1.00 68.50 87 MET A CA 1
ATOM 698 C C . MET A 1 87 ? 12.792 7.611 -2.289 1.00 68.50 87 MET A C 1
ATOM 700 O O . MET A 1 87 ? 12.704 8.018 -3.449 1.00 68.50 87 MET A O 1
ATOM 704 N N . TYR A 1 88 ? 12.675 8.436 -1.252 1.00 65.31 88 TYR A N 1
ATOM 705 C CA . TYR A 1 88 ? 12.339 9.857 -1.352 1.00 65.31 88 TYR A CA 1
ATOM 706 C C . TYR A 1 88 ? 13.368 10.673 -2.131 1.00 65.31 88 TYR A C 1
ATOM 708 O O . TYR A 1 88 ? 13.000 11.493 -2.977 1.00 65.31 88 TYR A O 1
ATOM 716 N N . SER A 1 89 ? 14.653 10.371 -1.932 1.00 64.00 89 SER A N 1
ATOM 717 C CA . SER A 1 89 ? 15.746 10.986 -2.688 1.00 64.00 89 SER A CA 1
ATOM 718 C C . SER A 1 89 ? 15.662 10.634 -4.181 1.00 64.00 89 SER A C 1
ATOM 720 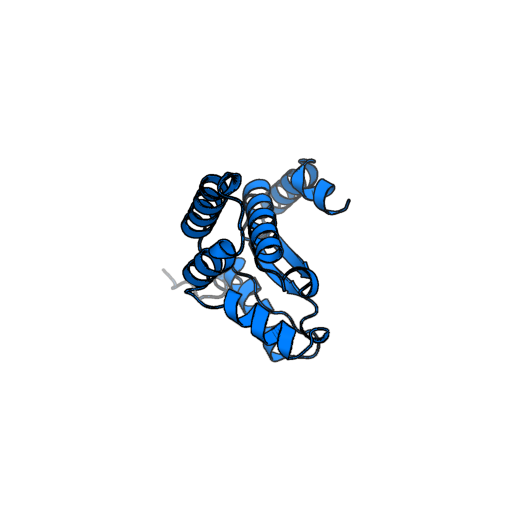O O . SER A 1 89 ? 15.819 11.492 -5.050 1.00 64.00 89 SER A O 1
ATOM 722 N N . MET A 1 90 ? 15.291 9.388 -4.491 1.00 63.03 90 MET A N 1
ATOM 723 C CA . MET A 1 90 ? 15.155 8.892 -5.862 1.00 63.03 90 MET A CA 1
ATOM 724 C C . MET A 1 90 ? 13.911 9.440 -6.567 1.00 63.03 90 MET A C 1
ATOM 726 O O . MET A 1 90 ? 13.928 9.659 -7.784 1.00 63.03 90 MET A O 1
ATOM 730 N N . ILE A 1 91 ? 12.827 9.675 -5.825 1.00 64.50 91 ILE A N 1
ATOM 731 C CA . ILE A 1 91 ? 11.628 10.334 -6.343 1.00 64.50 91 ILE A CA 1
ATOM 732 C C . ILE A 1 91 ? 11.935 11.796 -6.664 1.00 64.50 91 ILE A C 1
ATOM 734 O O . ILE A 1 91 ? 11.559 12.250 -7.744 1.00 64.50 91 ILE A O 1
ATOM 738 N N . GLU A 1 92 ? 12.646 12.524 -5.798 1.00 63.38 92 GLU A N 1
ATOM 739 C CA . GLU A 1 92 ? 13.021 13.915 -6.075 1.00 63.38 92 GLU A CA 1
ATOM 740 C C . GLU A 1 92 ? 13.876 14.010 -7.356 1.00 63.38 92 GLU A C 1
ATOM 742 O O . GLU A 1 92 ? 13.574 14.813 -8.246 1.00 63.38 92 GLU A O 1
ATOM 747 N N . ASP A 1 93 ? 14.827 13.092 -7.545 1.00 61.47 93 ASP A N 1
ATOM 748 C CA . ASP A 1 93 ? 15.632 13.001 -8.769 1.00 61.47 93 ASP A CA 1
ATOM 749 C C . ASP A 1 93 ? 14.817 12.618 -10.011 1.00 61.47 93 ASP A C 1
ATOM 751 O O . ASP A 1 93 ? 14.970 13.220 -11.079 1.00 61.47 93 ASP A O 1
ATOM 755 N N . SER A 1 94 ? 13.878 11.681 -9.879 1.00 57.38 94 SER A N 1
ATOM 756 C CA . SER A 1 94 ? 12.958 11.302 -10.959 1.00 57.38 94 SER A CA 1
ATOM 757 C C . SER A 1 94 ? 11.995 12.443 -11.304 1.00 57.38 94 SER A C 1
ATOM 759 O O . SER A 1 94 ? 11.599 12.611 -12.457 1.00 57.38 94 SER A O 1
ATOM 761 N N . THR A 1 95 ? 11.662 13.302 -10.339 1.00 56.09 95 THR A N 1
ATOM 762 C CA . THR A 1 95 ? 10.851 14.506 -10.563 1.00 56.09 95 THR A CA 1
ATOM 763 C C . THR A 1 95 ? 11.639 15.666 -11.172 1.00 56.09 95 THR A C 1
ATOM 765 O O . THR A 1 95 ? 11.029 16.593 -11.697 1.00 56.09 95 THR A O 1
ATOM 768 N N . ASN A 1 96 ? 12.971 15.605 -11.270 1.00 53.31 96 ASN A N 1
ATOM 769 C CA . ASN A 1 96 ? 13.698 16.514 -12.167 1.00 53.31 96 ASN A CA 1
ATOM 770 C C . ASN A 1 96 ? 13.358 16.253 -13.654 1.00 53.31 96 ASN A C 1
ATOM 772 O O . ASN A 1 96 ? 13.564 17.125 -14.502 1.00 53.31 96 ASN A O 1
ATOM 776 N N . ILE A 1 97 ? 12.754 15.099 -13.978 1.00 50.78 97 ILE A N 1
ATOM 777 C CA . ILE A 1 97 ? 12.189 14.780 -15.302 1.00 50.78 97 ILE A CA 1
ATOM 778 C C . ILE A 1 97 ? 10.822 15.468 -15.516 1.00 50.78 97 ILE A C 1
ATOM 780 O O . ILE A 1 97 ? 10.405 15.663 -16.663 1.00 50.78 97 ILE A O 1
ATOM 784 N N . LEU A 1 98 ? 10.149 15.933 -14.450 1.00 51.72 98 LEU A N 1
ATOM 785 C CA . LEU A 1 98 ? 8.977 16.821 -14.507 1.00 51.72 98 LEU A CA 1
ATOM 786 C C . LEU A 1 98 ? 9.436 18.217 -14.975 1.00 51.72 98 LEU A C 1
ATOM 788 O O . LEU A 1 98 ? 9.539 19.182 -14.225 1.00 51.72 98 LEU A O 1
ATOM 792 N N . LYS A 1 99 ? 9.705 18.329 -16.279 1.00 51.69 99 LYS A N 1
ATOM 793 C CA . LYS A 1 99 ? 10.202 19.512 -17.007 1.00 51.69 99 LYS A CA 1
ATOM 794 C C . LYS A 1 99 ? 9.326 20.774 -16.909 1.00 51.69 99 LYS A C 1
ATOM 796 O O . LYS A 1 99 ? 9.653 21.790 -17.518 1.00 51.69 99 LYS A O 1
ATOM 801 N N . SER A 1 100 ? 8.232 20.760 -16.152 1.00 56.53 100 SER A N 1
ATOM 802 C CA . SER A 1 100 ? 7.408 21.944 -15.935 1.00 56.53 100 SER A CA 1
ATOM 803 C C . SER A 1 100 ? 7.819 22.642 -14.643 1.00 56.53 100 SER A C 1
ATOM 805 O O . SER A 1 100 ? 7.451 22.221 -13.545 1.00 56.53 100 SER A O 1
ATOM 807 N N . LYS A 1 101 ? 8.507 23.784 -14.771 1.00 60.25 101 LYS A N 1
ATOM 808 C CA . LYS A 1 101 ? 8.741 24.722 -13.656 1.00 60.25 101 LYS A CA 1
ATOM 809 C C . LYS A 1 101 ? 7.453 25.069 -12.886 1.00 60.25 101 LYS A C 1
ATOM 811 O O . LYS A 1 101 ? 7.552 25.491 -11.739 1.00 60.25 101 LYS A O 1
ATOM 816 N N . MET A 1 102 ? 6.268 24.880 -13.483 1.00 65.75 102 MET A N 1
ATOM 817 C CA . MET A 1 102 ? 4.988 25.212 -12.855 1.00 65.75 102 MET A CA 1
ATOM 818 C C . MET A 1 102 ? 4.616 24.307 -11.675 1.00 65.75 102 MET A C 1
ATOM 820 O O . MET A 1 102 ? 4.008 24.797 -10.731 1.00 65.75 102 MET A O 1
ATOM 824 N N . PHE A 1 103 ? 4.988 23.021 -11.680 1.00 68.19 103 PHE A N 1
ATOM 825 C CA . PHE A 1 103 ? 4.526 22.069 -10.653 1.00 68.19 103 PHE A CA 1
ATOM 826 C C . PHE A 1 103 ? 5.582 21.700 -9.610 1.00 68.19 103 PHE A C 1
ATOM 828 O O . PHE A 1 103 ? 5.277 20.984 -8.662 1.00 68.19 103 PHE A O 1
ATOM 835 N N . LYS A 1 104 ? 6.800 22.249 -9.709 1.00 73.38 104 LYS A N 1
ATOM 836 C CA . LYS A 1 104 ? 7.909 21.928 -8.794 1.00 73.38 104 LYS A CA 1
ATOM 837 C C . LYS A 1 104 ? 7.556 22.149 -7.317 1.00 73.38 104 LYS A C 1
ATOM 839 O O . LYS A 1 104 ? 7.913 21.340 -6.468 1.00 73.38 104 LYS A O 1
ATOM 844 N N . LYS A 1 105 ? 6.834 23.233 -7.009 1.00 79.88 105 LYS A N 1
ATOM 845 C CA . LYS A 1 105 ? 6.399 23.539 -5.636 1.00 79.88 105 LYS A CA 1
ATOM 846 C C . LYS A 1 105 ? 5.392 22.510 -5.115 1.00 79.88 105 LYS A C 1
ATOM 848 O O . LYS A 1 105 ? 5.520 22.082 -3.977 1.00 79.88 105 LYS A O 1
ATOM 853 N N . LEU A 1 106 ? 4.436 22.103 -5.953 1.00 80.19 106 LEU A N 1
ATOM 854 C CA . LEU A 1 106 ? 3.433 21.100 -5.598 1.00 80.19 106 LEU A CA 1
ATOM 855 C C . LEU A 1 106 ? 4.088 19.743 -5.341 1.00 80.19 106 LEU A C 1
ATOM 857 O O . LEU A 1 106 ? 3.851 19.152 -4.296 1.00 80.19 106 LEU A O 1
ATOM 861 N N . THR A 1 107 ? 4.946 19.286 -6.255 1.00 76.62 107 THR A N 1
ATOM 862 C CA . THR A 1 107 ? 5.658 18.013 -6.102 1.00 76.62 107 THR A CA 1
ATOM 863 C C . THR A 1 107 ? 6.477 17.989 -4.817 1.00 76.62 107 THR A C 1
ATOM 865 O O . THR A 1 107 ? 6.388 17.025 -4.071 1.00 76.62 107 THR A O 1
ATOM 868 N N . LYS A 1 108 ? 7.190 19.078 -4.495 1.00 78.56 108 LYS A N 1
ATOM 869 C CA . LYS A 1 108 ? 7.947 19.178 -3.241 1.00 78.56 108 LYS A CA 1
ATOM 870 C C . LYS A 1 108 ? 7.051 19.094 -2.002 1.00 78.56 108 LYS A C 1
ATOM 872 O O . LYS A 1 108 ? 7.411 18.426 -1.042 1.00 78.56 108 LYS A O 1
ATOM 877 N N . SER A 1 109 ? 5.894 19.757 -2.015 1.00 82.94 109 SER A N 1
ATOM 878 C CA . SER A 1 109 ? 4.926 19.657 -0.916 1.00 82.94 109 SER A CA 1
ATOM 879 C C . SER A 1 109 ? 4.348 18.249 -0.780 1.00 82.94 109 SER A C 1
ATOM 881 O O . SER A 1 109 ? 4.190 17.783 0.339 1.00 82.94 109 SER A O 1
ATOM 883 N N . ILE A 1 110 ? 4.069 17.565 -1.894 1.00 79.81 110 ILE A N 1
ATOM 884 C CA . ILE A 1 110 ? 3.615 16.170 -1.880 1.00 79.81 110 ILE A CA 1
ATOM 885 C C . ILE A 1 110 ? 4.696 15.267 -1.287 1.00 79.81 110 ILE A C 1
ATOM 887 O O . ILE A 1 110 ? 4.378 14.490 -0.398 1.00 79.81 110 ILE A O 1
ATOM 891 N N . CYS A 1 111 ? 5.955 15.394 -1.720 1.00 76.50 111 CYS A N 1
ATOM 892 C CA . CYS A 1 111 ? 7.054 14.622 -1.137 1.00 76.50 111 CYS A CA 1
ATOM 893 C C . CYS A 1 111 ? 7.164 14.865 0.372 1.00 76.50 111 CYS A C 1
ATOM 895 O O . CYS A 1 111 ? 7.210 13.896 1.112 1.00 76.50 111 CYS A O 1
ATOM 897 N N . GLY A 1 112 ? 7.073 16.122 0.825 1.00 78.81 112 GLY A N 1
ATOM 898 C CA . GLY A 1 112 ? 7.081 16.444 2.255 1.00 78.81 112 GLY A CA 1
ATOM 899 C C . GLY A 1 112 ? 5.940 15.786 3.040 1.00 78.81 112 GLY A C 1
ATOM 900 O O . GLY A 1 112 ? 6.175 15.261 4.116 1.00 78.81 112 GLY A O 1
ATOM 901 N N . VAL A 1 113 ? 4.721 15.732 2.485 1.00 80.00 113 VAL A N 1
ATOM 902 C CA . VAL A 1 113 ? 3.616 14.988 3.119 1.00 80.00 113 VAL A CA 1
ATOM 903 C C . VAL A 1 113 ? 3.940 13.498 3.187 1.00 80.00 113 VAL A C 1
ATOM 905 O O . VAL A 1 113 ? 3.697 12.867 4.204 1.00 80.00 113 VAL A O 1
ATOM 908 N N . ILE A 1 114 ? 4.482 12.907 2.127 1.00 76.25 114 ILE A N 1
ATOM 909 C CA . ILE A 1 114 ? 4.796 11.476 2.154 1.00 76.25 114 ILE A CA 1
ATOM 910 C C . ILE A 1 114 ? 5.936 11.187 3.148 1.00 76.25 114 ILE A C 1
ATOM 912 O O . ILE A 1 114 ? 5.841 10.199 3.867 1.00 76.25 114 ILE A O 1
ATOM 916 N N . ASP A 1 115 ? 6.938 12.066 3.252 1.00 76.12 115 ASP A N 1
ATOM 917 C CA . ASP A 1 115 ? 8.007 11.994 4.260 1.00 76.12 115 ASP A CA 1
ATOM 918 C C . ASP A 1 115 ? 7.443 12.066 5.689 1.00 76.12 115 ASP A C 1
ATOM 920 O O . ASP A 1 115 ? 7.771 11.225 6.529 1.00 76.12 115 ASP A O 1
ATOM 924 N N . ASP A 1 116 ? 6.548 13.026 5.957 1.00 77.31 116 ASP A N 1
ATOM 925 C CA . ASP A 1 116 ? 5.885 13.193 7.259 1.00 77.31 116 ASP A CA 1
ATOM 926 C C . ASP A 1 116 ? 5.067 11.945 7.640 1.00 77.31 116 ASP A C 1
AT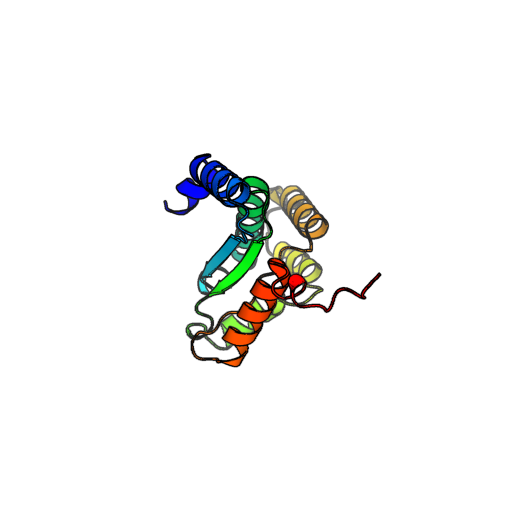OM 928 O O . ASP A 1 116 ? 5.025 11.540 8.803 1.00 77.31 116 ASP A O 1
ATOM 932 N N . TYR A 1 117 ? 4.449 11.300 6.646 1.00 72.00 117 TYR A N 1
ATOM 933 C CA . TYR A 1 117 ? 3.726 10.036 6.785 1.00 72.00 117 TYR A CA 1
ATOM 934 C C . TYR A 1 117 ? 4.584 8.824 6.387 1.00 72.00 117 TYR A C 1
ATOM 936 O O . TYR A 1 117 ? 4.031 7.799 5.979 1.00 72.00 117 TYR A O 1
ATOM 944 N N . GLY A 1 118 ? 5.916 8.902 6.544 1.00 61.41 118 GLY A N 1
ATOM 945 C CA . GLY A 1 118 ? 6.925 7.943 6.056 1.00 61.41 118 GLY A CA 1
ATOM 946 C C . GLY A 1 118 ? 6.785 6.475 6.504 1.00 61.41 118 GLY A C 1
ATOM 947 O O . GLY A 1 118 ? 7.623 5.630 6.180 1.00 61.41 118 GLY A O 1
ATOM 948 N N . MET A 1 119 ? 5.710 6.156 7.221 1.00 60.91 119 MET A N 1
ATOM 949 C CA . MET A 1 119 ? 5.229 4.824 7.573 1.00 60.91 119 MET A CA 1
ATOM 950 C C . MET A 1 119 ? 4.412 4.125 6.474 1.00 60.91 119 MET A C 1
ATOM 952 O O . MET A 1 119 ? 4.237 2.909 6.552 1.00 60.91 119 MET A O 1
ATOM 956 N N . VAL A 1 120 ? 3.901 4.829 5.455 1.00 74.00 120 VAL A N 1
ATOM 957 C CA . VAL A 1 120 ? 3.057 4.198 4.420 1.00 74.00 120 VAL A CA 1
ATOM 958 C C . VAL A 1 120 ? 3.922 3.420 3.425 1.00 74.00 120 VAL A C 1
ATOM 960 O O . VAL A 1 120 ? 4.346 3.934 2.393 1.00 74.00 120 VAL A O 1
ATOM 963 N N . ARG A 1 121 ? 4.186 2.149 3.742 1.00 80.81 121 ARG A N 1
ATOM 964 C CA . ARG A 1 121 ? 4.943 1.215 2.896 1.00 80.81 121 ARG A CA 1
ATOM 965 C C . ARG A 1 121 ? 4.026 0.205 2.226 1.00 80.81 121 ARG A C 1
ATOM 967 O O . ARG A 1 121 ? 3.005 -0.182 2.794 1.00 80.81 121 ARG A O 1
ATOM 974 N N . PHE A 1 122 ? 4.414 -0.220 1.026 1.00 88.69 122 PHE A N 1
ATOM 975 C CA . PHE A 1 122 ? 3.773 -1.313 0.304 1.00 88.69 122 PHE A CA 1
ATOM 976 C C . PHE A 1 122 ? 4.587 -2.594 0.455 1.00 88.69 122 PHE A C 1
ATOM 978 O O . PHE A 1 122 ? 5.785 -2.602 0.191 1.00 88.69 122 PHE A O 1
ATOM 985 N N . LEU A 1 123 ? 3.922 -3.685 0.821 1.00 90.88 123 LEU A N 1
ATOM 986 C CA . LEU A 1 123 ? 4.503 -5.021 0.819 1.00 90.88 123 LEU A CA 1
ATOM 987 C C . LEU A 1 123 ? 4.316 -5.659 -0.560 1.00 90.88 123 LEU A C 1
ATOM 989 O O . LEU A 1 123 ? 3.180 -5.721 -1.042 1.00 90.88 123 LEU A O 1
ATOM 993 N N . PRO A 1 124 ? 5.382 -6.135 -1.220 1.00 91.44 124 PRO A N 1
ATOM 994 C CA . PRO A 1 124 ? 5.238 -6.883 -2.460 1.00 91.44 124 PRO A CA 1
ATOM 995 C C . PRO A 1 124 ? 4.608 -8.254 -2.179 1.00 91.44 124 PRO A C 1
ATOM 997 O O . PRO A 1 124 ? 5.078 -8.997 -1.320 1.00 91.44 124 PRO A O 1
ATOM 1000 N N . PHE A 1 125 ? 3.557 -8.594 -2.927 1.00 93.88 125 PHE A N 1
ATOM 1001 C CA . PHE A 1 125 ? 2.855 -9.869 -2.816 1.00 93.88 125 PHE A CA 1
ATOM 1002 C C . PHE A 1 125 ? 2.873 -10.657 -4.128 1.00 93.88 125 PHE A C 1
ATOM 1004 O O . PHE A 1 125 ? 2.321 -10.224 -5.151 1.00 93.88 125 PHE A O 1
ATOM 1011 N N . ASP A 1 126 ? 3.472 -11.843 -4.069 1.00 92.31 126 ASP A N 1
ATOM 1012 C CA . ASP A 1 126 ? 3.453 -12.851 -5.123 1.00 92.31 126 ASP A CA 1
ATOM 1013 C C . ASP A 1 126 ? 2.723 -14.101 -4.614 1.00 92.31 126 ASP A C 1
ATOM 1015 O O . ASP A 1 126 ? 3.163 -14.772 -3.689 1.00 92.31 126 ASP A O 1
ATOM 1019 N N . ARG A 1 127 ? 1.590 -14.433 -5.241 1.00 89.50 127 ARG A N 1
ATOM 1020 C CA . ARG A 1 127 ? 0.772 -15.599 -4.861 1.00 89.50 127 ARG A CA 1
ATOM 1021 C C . ARG A 1 127 ? 1.456 -16.945 -5.119 1.00 89.50 127 ARG A C 1
ATOM 1023 O O . ARG A 1 127 ? 0.951 -17.968 -4.674 1.00 89.50 127 ARG A O 1
ATOM 1030 N N . SER A 1 128 ? 2.502 -16.954 -5.942 1.00 90.31 128 SER A N 1
ATOM 1031 C CA . SER A 1 128 ? 3.249 -18.160 -6.305 1.00 90.31 128 SER A CA 1
ATOM 1032 C C . SER A 1 128 ? 4.394 -18.426 -5.329 1.00 90.31 128 SER A C 1
ATOM 1034 O O . SER A 1 128 ? 5.037 -19.468 -5.429 1.00 90.31 128 SER A O 1
ATOM 1036 N N . ASP A 1 129 ? 4.656 -17.482 -4.425 1.00 91.50 129 ASP A N 1
ATOM 1037 C CA . ASP A 1 129 ? 5.732 -17.518 -3.450 1.00 91.50 129 ASP A CA 1
ATOM 1038 C C . ASP A 1 129 ? 5.157 -17.638 -2.030 1.00 91.50 129 ASP A C 1
ATOM 1040 O O . ASP A 1 129 ? 4.518 -16.721 -1.506 1.00 91.50 129 ASP A O 1
ATOM 1044 N N . GLU A 1 130 ? 5.382 -18.789 -1.399 1.00 91.88 130 GLU A N 1
ATOM 1045 C CA . GLU A 1 130 ? 4.937 -19.041 -0.026 1.00 91.88 130 GLU A CA 1
ATOM 1046 C C . GLU A 1 130 ? 5.621 -18.116 0.987 1.00 91.88 130 GLU A C 1
ATOM 1048 O O . GLU A 1 130 ? 5.016 -17.765 2.001 1.00 91.88 130 GLU A O 1
ATOM 1053 N N . GLU A 1 131 ? 6.851 -17.672 0.716 1.00 91.88 131 GLU A N 1
ATOM 1054 C CA . GLU A 1 131 ? 7.562 -16.744 1.595 1.00 91.88 131 GLU A CA 1
ATOM 1055 C C . GLU A 1 131 ? 6.861 -15.381 1.615 1.00 91.88 131 GLU A C 1
ATOM 1057 O O . GLU A 1 131 ? 6.569 -14.842 2.684 1.00 91.88 131 GLU A O 1
ATOM 1062 N N . SER A 1 132 ? 6.481 -14.873 0.439 1.00 90.38 132 SER A N 1
ATOM 1063 C CA . SER A 1 132 ? 5.702 -13.640 0.297 1.00 90.38 132 SER A CA 1
ATOM 1064 C C . SER A 1 132 ? 4.362 -13.696 1.044 1.00 90.38 132 SER A C 1
ATOM 1066 O O . SER A 1 132 ? 3.994 -12.734 1.724 1.00 90.38 132 SER A O 1
ATOM 1068 N N . ILE A 1 133 ? 3.651 -14.829 0.980 1.00 91.31 133 ILE A N 1
ATOM 1069 C CA . ILE A 1 133 ? 2.405 -15.037 1.737 1.00 91.31 133 ILE A CA 1
ATOM 1070 C C . ILE A 1 133 ? 2.669 -14.979 3.246 1.00 91.31 133 ILE A C 1
ATOM 1072 O O . ILE A 1 133 ? 1.951 -14.283 3.967 1.00 91.31 133 ILE A O 1
ATOM 1076 N N . ASN A 1 134 ? 3.710 -15.664 3.721 1.00 91.81 134 ASN A N 1
ATOM 1077 C CA . ASN A 1 134 ? 4.061 -15.686 5.139 1.00 91.81 134 ASN A CA 1
ATOM 1078 C C . ASN A 1 134 ? 4.443 -14.298 5.667 1.00 91.81 134 ASN A C 1
ATOM 1080 O O . ASN A 1 134 ? 4.001 -13.926 6.751 1.00 91.81 134 ASN A O 1
ATOM 1084 N N . ILE A 1 135 ? 5.196 -13.503 4.902 1.00 91.31 135 ILE A N 1
ATOM 1085 C CA . ILE A 1 135 ? 5.560 -12.128 5.282 1.00 91.31 135 ILE A CA 1
ATOM 1086 C C . ILE A 1 135 ? 4.307 -11.261 5.459 1.00 91.31 135 ILE A C 1
ATOM 1088 O O . ILE A 1 135 ? 4.189 -10.527 6.443 1.00 91.31 135 ILE A O 1
ATOM 1092 N N . VAL A 1 136 ? 3.352 -11.356 4.526 1.00 91.75 136 VAL A N 1
ATOM 1093 C CA . VAL A 1 136 ? 2.087 -10.615 4.615 1.00 91.75 136 VAL A CA 1
ATOM 1094 C C . VAL A 1 136 ? 1.288 -11.041 5.846 1.00 91.75 136 VAL A C 1
ATOM 1096 O O . VAL A 1 136 ? 0.808 -10.173 6.572 1.00 91.75 136 VAL A O 1
ATOM 1099 N N . LEU A 1 137 ? 1.172 -12.346 6.110 1.00 90.12 137 LEU A N 1
ATOM 1100 C CA . LEU A 1 137 ? 0.475 -12.858 7.295 1.00 90.12 137 LEU A CA 1
ATOM 1101 C C . LEU A 1 137 ? 1.128 -12.369 8.590 1.00 90.12 137 LEU A C 1
ATOM 1103 O O . LEU A 1 137 ? 0.433 -11.841 9.449 1.00 90.12 137 LEU A O 1
ATOM 1107 N N . GLN A 1 138 ? 2.457 -12.431 8.690 1.00 90.12 138 GLN A N 1
ATOM 1108 C CA . GLN A 1 138 ? 3.192 -11.915 9.847 1.00 90.12 138 GLN A CA 1
ATOM 1109 C C . GLN A 1 138 ? 2.940 -10.420 10.081 1.00 90.12 138 GLN A C 1
ATOM 1111 O O . GLN A 1 138 ? 2.786 -9.990 11.221 1.00 90.12 138 GLN A O 1
ATOM 1116 N N . HIS A 1 139 ? 2.887 -9.613 9.017 1.00 90.06 139 HIS A N 1
ATOM 1117 C CA . HIS A 1 139 ? 2.568 -8.188 9.140 1.00 90.06 139 HIS A CA 1
ATOM 1118 C C . HIS A 1 139 ? 1.116 -7.949 9.555 1.00 90.06 139 HIS A C 1
ATOM 1120 O O . HIS A 1 139 ? 0.866 -7.032 10.339 1.00 90.06 139 HIS A O 1
ATOM 1126 N N . ILE A 1 140 ? 0.172 -8.760 9.063 1.00 88.62 140 ILE A N 1
ATOM 1127 C CA . ILE A 1 140 ? -1.224 -8.740 9.517 1.00 88.62 140 ILE A CA 1
ATOM 1128 C C . ILE A 1 140 ? -1.273 -9.031 11.008 1.00 88.62 140 ILE A C 1
ATOM 1130 O O . ILE A 1 140 ? -1.739 -8.171 11.751 1.00 88.62 140 ILE A O 1
ATOM 1134 N N . ASP A 1 141 ? -0.716 -10.160 11.443 1.00 88.19 141 ASP A N 1
ATOM 1135 C CA . ASP A 1 141 ? -0.710 -10.587 12.842 1.00 88.19 141 ASP A CA 1
ATOM 1136 C C . ASP A 1 141 ? -0.096 -9.525 13.759 1.00 88.19 141 ASP A C 1
ATOM 1138 O O . ASP A 1 141 ? -0.694 -9.173 14.776 1.00 88.19 141 ASP A O 1
ATOM 1142 N N . PHE A 1 142 ? 1.036 -8.936 13.363 1.00 86.62 142 PHE A N 1
ATOM 1143 C CA . PHE A 1 142 ? 1.664 -7.837 14.099 1.00 86.62 142 PHE A CA 1
ATOM 1144 C C . PHE A 1 142 ? 0.754 -6.606 14.197 1.00 86.62 142 PHE A C 1
ATOM 1146 O O . PHE A 1 142 ? 0.619 -6.005 15.260 1.00 86.62 142 PHE A O 1
ATOM 1153 N N . THR A 1 143 ? 0.087 -6.244 13.102 1.00 85.81 143 THR A N 1
ATOM 1154 C CA . THR A 1 143 ? -0.769 -5.053 13.037 1.00 85.81 143 THR A CA 1
ATOM 1155 C C . THR A 1 143 ? -2.034 -5.196 13.886 1.00 85.81 143 THR A C 1
ATOM 1157 O O . THR A 1 143 ? -2.493 -4.215 14.468 1.00 85.81 143 THR A O 1
ATOM 1160 N N . ILE A 1 144 ? -2.594 -6.406 13.987 1.00 83.94 144 ILE A N 1
ATOM 1161 C CA . ILE A 1 144 ? -3.739 -6.696 14.867 1.00 83.94 144 ILE A CA 1
ATOM 1162 C C . ILE A 1 144 ? -3.326 -7.148 16.275 1.00 83.94 144 ILE A C 1
ATOM 1164 O O . ILE A 1 144 ? -4.205 -7.515 17.055 1.00 83.94 144 ILE A O 1
ATOM 1168 N N . GLN A 1 145 ? -2.024 -7.143 16.598 1.00 78.12 145 GLN A N 1
ATOM 1169 C CA . GLN A 1 145 ? -1.473 -7.652 17.864 1.00 78.12 145 GLN A CA 1
ATOM 1170 C C . GLN A 1 145 ? -1.980 -9.064 18.197 1.00 78.12 145 GLN A C 1
ATOM 1172 O O . GLN A 1 145 ? -2.316 -9.398 19.337 1.00 78.12 145 GLN A O 1
ATOM 1177 N N . TYR A 1 146 ? -2.102 -9.908 17.174 1.00 69.81 146 TYR A N 1
ATOM 1178 C CA . TYR A 1 146 ? -2.561 -11.273 17.354 1.00 69.81 146 TYR A CA 1
ATOM 1179 C C . TYR A 1 146 ? -1.518 -12.069 18.141 1.00 69.81 146 TYR A C 1
ATOM 1181 O O . TYR A 1 146 ? -0.371 -12.192 17.724 1.00 69.81 146 TYR A O 1
ATOM 1189 N N . GLY A 1 147 ? -1.930 -12.622 19.283 1.00 60.41 147 GLY A N 1
ATOM 1190 C CA . GLY A 1 147 ? -1.088 -13.478 20.120 1.00 60.41 147 GLY A CA 1
ATOM 1191 C C . GLY A 1 147 ? -0.519 -12.828 21.384 1.00 60.41 147 GLY A C 1
ATOM 1192 O O . GLY A 1 147 ? -0.051 -13.569 22.241 1.00 60.41 147 GLY A O 1
ATOM 1193 N N . GLU A 1 148 ? -0.635 -11.510 21.584 1.00 58.50 148 GLU A N 1
ATOM 1194 C CA . GLU A 1 148 ? -0.244 -10.876 22.864 1.00 58.50 148 GLU A CA 1
ATOM 1195 C C . GLU A 1 148 ? -1.139 -11.339 24.033 1.00 58.50 148 GLU A C 1
ATOM 1197 O O . GLU A 1 148 ? -0.674 -11.514 25.155 1.00 58.50 148 GLU A O 1
ATOM 1202 N N . ASP A 1 149 ? -2.407 -11.672 23.769 1.00 57.09 149 ASP A N 1
ATOM 1203 C CA . ASP A 1 149 ? -3.325 -12.241 24.773 1.00 57.09 149 ASP A CA 1
ATOM 1204 C C . ASP A 1 149 ? -2.968 -13.683 25.197 1.00 57.09 149 ASP A C 1
ATOM 1206 O O . ASP A 1 149 ? -3.557 -14.215 26.142 1.00 57.09 149 ASP A O 1
ATOM 1210 N N . LEU A 1 150 ? -2.039 -14.335 24.485 1.00 54.47 150 LEU A N 1
ATOM 1211 C CA . LEU A 1 150 ? -1.531 -15.673 24.803 1.00 54.47 150 LEU A CA 1
ATOM 1212 C C . LEU A 1 150 ? -0.284 -15.625 25.703 1.00 54.47 150 LEU A C 1
ATOM 1214 O O . LEU A 1 150 ? 0.145 -16.679 26.180 1.00 54.47 150 LEU A O 1
ATOM 1218 N N . GLU A 1 151 ? 0.290 -14.442 25.965 1.00 52.62 151 GLU A N 1
ATOM 1219 C CA . GLU A 1 151 ? 1.369 -14.303 26.942 1.00 52.62 151 GLU A CA 1
ATOM 1220 C C . GLU A 1 151 ? 0.851 -14.577 28.361 1.00 52.62 151 GLU A C 1
ATOM 1222 O O . GLU A 1 151 ? -0.188 -14.082 28.809 1.00 52.62 151 GLU A O 1
ATOM 1227 N N . PHE A 1 152 ? 1.583 -15.430 29.078 1.00 54.34 152 PHE A N 1
ATOM 1228 C CA . PHE A 1 152 ? 1.222 -15.893 30.412 1.00 54.34 152 PHE A CA 1
ATOM 1229 C C . PHE A 1 152 ? 1.173 -14.697 31.377 1.00 54.34 152 PHE A C 1
ATOM 1231 O O . PHE A 1 152 ? 2.202 -14.094 31.678 1.00 54.34 152 PHE A O 1
ATOM 1238 N N . LYS A 1 153 ? -0.011 -14.353 31.896 1.00 57.78 153 LYS A N 1
ATOM 1239 C CA . LYS A 1 153 ? -0.127 -13.356 32.971 1.00 57.78 153 LYS A CA 1
ATOM 1240 C C . LYS A 1 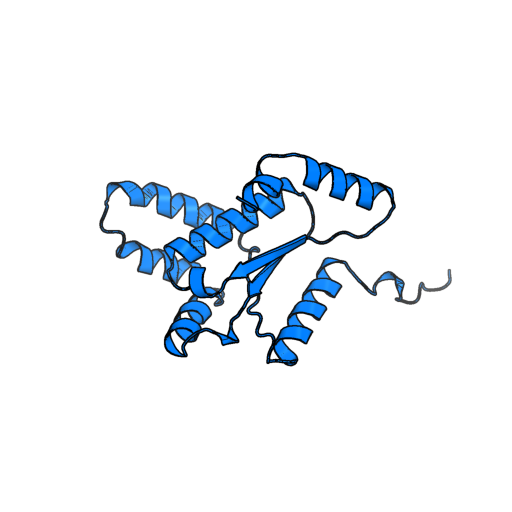153 ? 0.533 -13.922 34.227 1.00 57.78 153 LYS A C 1
ATOM 1242 O O . LYS A 1 153 ? 0.098 -14.966 34.717 1.00 57.78 153 LYS A O 1
ATOM 1247 N N . GLU A 1 154 ? 1.565 -13.252 34.743 1.00 51.56 154 GLU A N 1
ATOM 1248 C CA . GLU A 1 154 ? 2.170 -13.640 36.019 1.00 51.56 154 GLU A CA 1
ATOM 1249 C C . GLU A 1 154 ? 1.083 -13.688 37.111 1.00 51.56 154 GLU A C 1
ATOM 1251 O O . GLU A 1 154 ? 0.287 -12.746 37.236 1.00 51.56 154 GLU A O 1
ATOM 1256 N N . PRO A 1 155 ? 0.991 -14.787 37.881 1.00 66.44 155 PRO A N 1
ATOM 1257 C CA . PRO A 1 155 ? 0.068 -14.855 39.001 1.00 66.44 155 PRO A CA 1
ATOM 1258 C C . PRO A 1 155 ? 0.468 -13.807 40.048 1.00 66.44 155 PRO A C 1
ATOM 1260 O O . PRO A 1 155 ? 1.640 -13.698 40.404 1.00 66.44 155 PRO A O 1
ATOM 1263 N N . LYS A 1 156 ? -0.518 -13.026 40.505 1.00 53.62 156 LYS A N 1
ATOM 1264 C CA . LYS A 1 156 ? -0.366 -12.076 41.618 1.00 53.62 156 LYS A CA 1
ATOM 1265 C C . LYS A 1 156 ? -0.039 -12.777 42.930 1.00 53.62 156 LYS A C 1
ATOM 1267 O O . LYS A 1 156 ? -0.619 -13.862 43.168 1.00 53.62 156 LYS A O 1
#

Foldseek 3Di:
DVLCCQQPDCVLLVVLVVCVVVVDLDEAEAEDELVQCLDLVSVLVSLVSQVSSCVSNVAHYAYEHPDPVPDDPVSNVSVVCCQDLCNLVVSLVVCVVVPDPPCNVVSVVSSVVCVVVVVRHYQYADPVDPVSVVVVVVVVCVRSVPCPVVPDDPDD

pLDDT: mean 79.48, std 13.22, range [46.22, 93.88]

Nearest PDB structures (foldseek):
  7zhf-assembly1_A  TM=8.098E-01  e=4.967E-04  Sulfolobus acidocaldarius
  1yr6-assembly1_A  TM=7.821E-01  e=3.245E-02  Pyrococcus abyssi
  3zbp-assembly1_A  TM=3.559E-01  e=5.780E+00  Phikzvirus phiKZ

Organism: Anhinga anhinga (NCBI:txid56067)